Protein AF-A0A812TSY7-F1 (afdb_monomer_lite)

Radius of gyration: 17.42 Å; chains: 1; bounding box: 38×15×50 Å

Foldseek 3Di:
DDPDDDDDDDDQKDAQQAQDWDKEEEDPLDDIDTDHHNRPVVCVRMGGNYNDDPDDPVVCVVPPDPVVVVVVSVVSVD

pLDDT: mean 93.58, std 7.7, range [55.75, 98.19]

Sequence (78 aa):
WVEEKLWITRKGATSAKAGQLGIIPVSTGTGSYIVRGEGEADSCQSCLHGAGRSMSRAAAFRNIDPKSFAGHMRERGI

Structure (mmCIF, N/CA/C/O backbone):
data_AF-A0A812TSY7-F1
#
_entry.id   AF-A0A812TSY7-F1
#
loop_
_atom_site.group_PDB
_atom_site.id
_atom_site.type_symbol
_atom_site.label_atom_id
_atom_site.label_alt_id
_atom_site.label_comp_id
_atom_site.label_asym_id
_atom_site.label_entity_id
_atom_site.label_seq_id
_atom_site.pdbx_PDB_ins_code
_atom_site.Cartn_x
_atom_site.Cartn_y
_atom_site.Cartn_z
_atom_site.occupancy
_atom_site.B_iso_or_equiv
_atom_site.auth_seq_id
_atom_site.auth_comp_id
_atom_site.auth_asym_id
_atom_site.auth_atom_id
_atom_site.pdbx_PDB_model_num
ATOM 1 N N . TRP A 1 1 ? -10.926 -5.912 24.241 1.00 55.75 1 TRP A N 1
ATOM 2 C CA . TRP A 1 1 ? -10.594 -4.700 23.468 1.00 55.75 1 TRP A CA 1
ATOM 3 C C . TRP A 1 1 ? -10.948 -3.489 24.288 1.00 55.75 1 TRP A C 1
ATOM 5 O O . TRP A 1 1 ? -11.991 -3.509 24.922 1.00 55.75 1 TRP A O 1
ATOM 15 N N . VAL A 1 2 ? -10.040 -2.520 24.371 1.00 57.44 2 VAL A N 1
ATOM 16 C CA . VAL A 1 2 ? -10.125 -1.416 25.337 1.00 57.44 2 VAL A CA 1
ATOM 17 C C . VAL A 1 2 ? -11.361 -0.561 25.035 1.00 57.44 2 VAL A C 1
ATOM 19 O O . VAL A 1 2 ? -11.505 -0.082 23.914 1.00 57.44 2 VAL A O 1
ATOM 22 N N . GLU A 1 3 ? -12.240 -0.360 26.018 1.00 61.72 3 GLU A N 1
ATOM 23 C CA . GLU A 1 3 ? -13.436 0.505 25.937 1.00 61.72 3 GLU A CA 1
ATOM 24 C C . GLU A 1 3 ? -13.086 2.009 25.950 1.00 61.72 3 GLU A C 1
ATOM 26 O O . GLU A 1 3 ? -13.89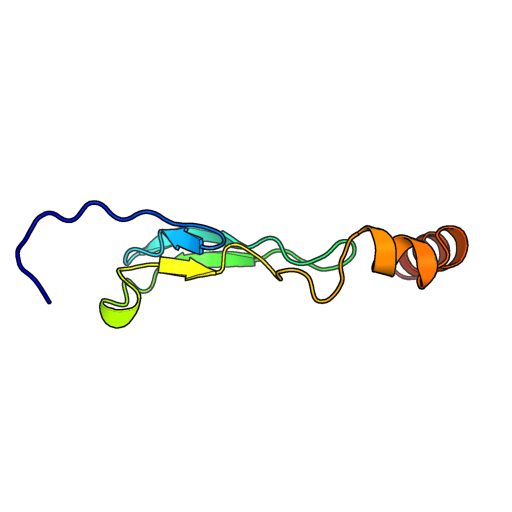8 2.863 26.300 1.00 61.72 3 GLU A O 1
ATOM 31 N N . GLU A 1 4 ? -11.859 2.356 25.564 1.00 79.12 4 GLU A N 1
ATOM 32 C CA . GLU A 1 4 ? -11.327 3.708 25.638 1.00 79.12 4 GLU A CA 1
ATOM 33 C C . GLU A 1 4 ? -11.157 4.324 24.252 1.00 79.12 4 GLU A C 1
ATOM 35 O O . GLU A 1 4 ? -10.840 3.673 23.253 1.00 79.12 4 GLU A O 1
ATOM 40 N N . LYS A 1 5 ? -11.350 5.640 24.189 1.00 84.25 5 LYS A N 1
ATOM 41 C CA . LYS A 1 5 ? -11.162 6.414 22.967 1.00 84.25 5 LYS A CA 1
ATOM 42 C C . LYS A 1 5 ? -9.668 6.601 22.699 1.00 84.25 5 LYS A C 1
ATOM 44 O O . LYS A 1 5 ? -9.011 7.406 23.353 1.00 84.25 5 LYS A O 1
ATOM 49 N N . LEU A 1 6 ? -9.156 5.905 21.688 1.00 88.38 6 LEU A N 1
ATOM 50 C CA . LEU A 1 6 ? -7.750 5.966 21.288 1.00 88.38 6 LEU A CA 1
ATOM 51 C C . LEU A 1 6 ? -7.510 6.912 20.105 1.00 88.38 6 LEU A C 1
ATOM 53 O O . LEU A 1 6 ? -8.322 7.023 19.183 1.00 88.38 6 LEU A O 1
ATOM 57 N N . TRP A 1 7 ? -6.333 7.536 20.093 1.00 92.56 7 TRP A N 1
ATOM 58 C CA . TRP A 1 7 ? -5.804 8.247 18.931 1.00 92.56 7 TRP A CA 1
ATOM 59 C C . TRP A 1 7 ? -4.984 7.280 18.074 1.00 92.56 7 TRP A C 1
ATOM 61 O O . TRP A 1 7 ? -3.859 6.929 18.420 1.00 92.56 7 TRP A O 1
ATOM 71 N N . ILE A 1 8 ? -5.555 6.829 16.953 1.00 92.94 8 ILE A N 1
ATOM 72 C CA . ILE A 1 8 ? -4.904 5.860 16.059 1.00 92.94 8 ILE A CA 1
ATOM 73 C C . ILE A 1 8 ? -4.186 6.585 14.919 1.00 92.94 8 ILE A C 1
ATOM 75 O O . ILE A 1 8 ? -4.815 7.063 13.972 1.00 92.94 8 ILE A O 1
ATOM 79 N N . THR A 1 9 ? -2.857 6.605 14.977 1.00 95.94 9 THR A N 1
ATOM 80 C CA . THR A 1 9 ? -1.999 7.075 13.880 1.00 95.94 9 THR A CA 1
ATOM 81 C C . THR A 1 9 ? -1.679 5.921 12.935 1.00 95.94 9 THR A C 1
ATOM 83 O O . THR A 1 9 ? -1.239 4.861 13.371 1.00 95.94 9 THR A O 1
ATOM 86 N N . ARG A 1 10 ? -1.854 6.125 11.624 1.00 96.75 10 ARG A N 1
ATOM 87 C CA . ARG A 1 10 ? -1.547 5.120 10.594 1.00 96.75 10 ARG A CA 1
ATOM 88 C C . ARG A 1 10 ? -0.461 5.628 9.655 1.00 96.75 10 ARG A C 1
ATOM 90 O O . ARG A 1 10 ? -0.596 6.698 9.071 1.00 96.75 10 ARG A O 1
ATOM 97 N N . LYS A 1 11 ? 0.598 4.841 9.469 1.00 97.00 11 LYS A N 1
ATOM 98 C CA . LYS A 1 11 ? 1.673 5.101 8.502 1.00 97.00 11 LYS A CA 1
ATOM 99 C C . LYS A 1 11 ? 1.860 3.858 7.641 1.00 97.00 11 LYS A C 1
ATOM 101 O O . LYS A 1 11 ? 2.240 2.815 8.151 1.00 97.00 11 LYS A O 1
ATOM 106 N N . GLY A 1 12 ? 1.573 3.969 6.344 1.00 95.81 12 GLY A N 1
ATOM 107 C CA . GLY A 1 12 ? 1.567 2.812 5.436 1.00 95.81 12 GLY A CA 1
ATOM 108 C C . GLY A 1 12 ? 0.389 1.849 5.647 1.00 95.81 12 GLY A C 1
ATOM 109 O O . GLY A 1 12 ? 0.393 0.752 5.096 1.00 95.81 12 GLY A O 1
ATOM 110 N N . ALA A 1 13 ? -0.622 2.267 6.408 1.00 97.12 13 ALA A N 1
ATOM 111 C CA . ALA A 1 13 ? -1.833 1.508 6.692 1.00 97.12 13 ALA A CA 1
ATOM 112 C C . ALA A 1 13 ? -3.070 2.393 6.485 1.00 97.12 13 ALA A C 1
ATOM 114 O O . ALA A 1 13 ? -2.977 3.621 6.539 1.00 97.12 13 ALA A O 1
ATOM 115 N N . THR A 1 14 ? -4.229 1.777 6.276 1.00 96.75 14 THR A N 1
ATOM 116 C CA . THR A 1 14 ? -5.525 2.454 6.139 1.00 96.75 14 THR A CA 1
ATOM 117 C C . THR A 1 14 ? -6.531 1.911 7.149 1.00 96.75 14 THR A C 1
ATOM 119 O O . THR A 1 14 ? -6.291 0.894 7.795 1.00 96.75 14 THR A O 1
ATOM 122 N N . SER A 1 15 ? -7.636 2.633 7.339 1.00 96.62 15 SER A N 1
ATOM 123 C CA . SER A 1 15 ? -8.747 2.176 8.176 1.00 96.62 15 SER A CA 1
ATOM 124 C C . SER A 1 15 ? -9.484 1.030 7.484 1.00 96.62 15 SER A C 1
ATOM 126 O O . SER A 1 15 ? -9.834 1.143 6.313 1.00 96.62 15 SER A O 1
ATOM 128 N N . ALA A 1 16 ? -9.747 -0.035 8.231 1.00 97.50 16 ALA A N 1
ATOM 129 C CA . ALA A 1 16 ? -10.419 -1.249 7.786 1.00 97.50 16 ALA A CA 1
ATOM 130 C C . ALA A 1 16 ? -11.523 -1.646 8.774 1.00 97.50 16 ALA A C 1
ATOM 132 O O . ALA A 1 16 ? -11.636 -2.806 9.172 1.00 97.50 16 ALA A O 1
ATOM 133 N N . LYS A 1 17 ? -12.331 -0.669 9.202 1.00 96.62 17 LYS A N 1
ATOM 134 C CA . LYS A 1 17 ? -13.496 -0.926 10.058 1.00 96.62 17 LYS A CA 1
ATOM 135 C C . LYS A 1 17 ? -14.459 -1.886 9.367 1.00 96.62 17 LYS A C 1
ATOM 137 O O . LYS A 1 17 ? -14.540 -1.891 8.138 1.00 96.62 17 LYS A O 1
ATOM 142 N N . ALA A 1 18 ? -15.208 -2.654 10.154 1.00 97.50 18 ALA A N 1
ATOM 143 C CA . ALA A 1 18 ? -16.171 -3.615 9.631 1.00 97.50 18 ALA A CA 1
ATOM 144 C C . ALA A 1 18 ? -17.101 -2.950 8.601 1.00 97.50 18 ALA A C 1
ATOM 146 O O . ALA A 1 18 ? -17.724 -1.922 8.871 1.00 97.50 18 ALA A O 1
ATOM 147 N N . GLY A 1 19 ? -17.147 -3.504 7.391 1.00 97.69 19 GLY A N 1
ATOM 148 C CA . GLY A 1 19 ? -17.988 -3.016 6.302 1.00 97.69 19 GLY A CA 1
ATOM 149 C C . GLY A 1 19 ? -17.460 -1.790 5.545 1.00 97.69 19 GLY A C 1
ATOM 150 O O . GLY A 1 19 ? -18.039 -1.446 4.512 1.00 97.69 19 GLY A O 1
ATOM 151 N N . GLN A 1 20 ? -16.377 -1.152 5.997 1.00 98.00 20 GLN A N 1
ATOM 152 C CA . GLN A 1 20 ? -15.827 0.061 5.387 1.00 98.00 20 GLN A CA 1
ATOM 153 C C . GLN A 1 20 ? -15.255 -0.228 3.996 1.00 98.00 20 GLN A C 1
ATOM 155 O O . GLN A 1 20 ? -14.407 -1.103 3.855 1.00 98.00 20 GLN A O 1
ATOM 160 N N . LEU A 1 21 ? -15.671 0.534 2.981 1.00 98.19 21 LEU A N 1
ATOM 161 C CA . LEU A 1 21 ? -15.038 0.481 1.661 1.00 98.19 21 LEU A CA 1
ATOM 162 C C . LEU A 1 21 ? -13.650 1.130 1.690 1.00 98.19 21 LEU A C 1
ATOM 164 O O . LEU A 1 21 ? -13.460 2.187 2.295 1.00 98.19 21 LEU A O 1
ATOM 168 N N . GLY A 1 22 ? -12.702 0.512 0.991 1.00 96.62 22 GLY A N 1
ATOM 169 C CA . GLY A 1 22 ? -11.337 1.004 0.845 1.00 96.62 22 GLY A CA 1
ATOM 170 C C . GLY A 1 22 ? -10.724 0.635 -0.502 1.00 96.62 22 GLY A C 1
ATOM 171 O O . GLY A 1 22 ? -11.284 -0.149 -1.269 1.00 96.62 22 GLY A O 1
ATOM 172 N N . ILE A 1 23 ? -9.550 1.203 -0.772 1.00 96.88 23 ILE A N 1
ATOM 173 C CA . ILE A 1 23 ? -8.741 0.916 -1.958 1.00 96.88 23 ILE A CA 1
ATOM 174 C C . ILE A 1 23 ? -7.317 0.563 -1.544 1.00 96.88 23 ILE A C 1
ATOM 176 O O . ILE A 1 23 ? -6.714 1.256 -0.724 1.00 96.88 23 ILE A O 1
ATOM 180 N N . ILE A 1 24 ? -6.782 -0.493 -2.152 1.00 96.69 24 ILE A N 1
ATOM 181 C CA . ILE A 1 24 ? -5.400 -0.932 -1.986 1.00 96.69 24 ILE A CA 1
ATOM 182 C C . ILE A 1 24 ? -4.677 -0.829 -3.338 1.00 96.69 24 ILE A C 1
ATOM 184 O O . ILE A 1 24 ? -4.806 -1.738 -4.169 1.00 96.69 24 ILE A O 1
ATOM 188 N N . PRO A 1 25 ? -3.934 0.264 -3.597 1.00 95.62 25 PRO A N 1
ATOM 189 C CA . PRO A 1 25 ? -3.015 0.338 -4.727 1.00 95.62 25 PRO A CA 1
ATOM 190 C C . PRO A 1 25 ? -1.859 -0.656 -4.574 1.00 95.62 25 PRO A C 1
ATOM 192 O O . PRO A 1 25 ? -1.250 -0.771 -3.510 1.00 95.62 25 PRO A O 1
ATOM 195 N N . VAL A 1 26 ? -1.517 -1.351 -5.654 1.00 93.00 26 VAL A N 1
ATOM 196 C CA . VAL A 1 26 ? -0.397 -2.303 -5.665 1.00 93.00 26 VAL A CA 1
ATOM 197 C C . VAL A 1 26 ? 0.829 -1.619 -6.285 1.00 93.00 26 VAL A C 1
ATOM 199 O O . VAL A 1 26 ? 1.314 -0.623 -5.752 1.00 93.00 26 VAL A O 1
ATOM 202 N N . SER A 1 27 ? 1.322 -2.117 -7.413 1.00 92.12 27 SER A N 1
ATOM 203 C CA . SER A 1 27 ? 2.510 -1.630 -8.114 1.00 92.12 27 SER A CA 1
ATOM 204 C C . SER A 1 27 ? 2.147 -1.188 -9.527 1.00 92.12 27 SER A C 1
ATOM 206 O O . SER A 1 27 ? 1.132 -1.608 -10.088 1.00 92.12 27 SER A O 1
ATOM 208 N N . THR A 1 28 ? 2.990 -0.366 -10.148 1.00 91.69 28 THR A N 1
ATOM 209 C CA . THR A 1 28 ? 2.780 0.040 -11.540 1.00 91.69 28 THR A CA 1
ATOM 210 C C . THR A 1 28 ? 2.731 -1.185 -12.453 1.00 91.69 28 THR A C 1
ATOM 212 O O . THR A 1 28 ? 3.568 -2.080 -12.350 1.00 91.69 28 THR A O 1
ATOM 215 N N . GLY A 1 29 ? 1.737 -1.237 -13.336 1.00 89.69 29 GLY A N 1
ATOM 216 C CA . GLY A 1 29 ? 1.512 -2.386 -14.210 1.00 89.69 29 GLY A CA 1
ATOM 217 C C . GLY A 1 29 ? 0.838 -3.581 -13.524 1.00 89.69 29 GLY A C 1
ATOM 218 O O . GLY A 1 29 ? 0.770 -4.660 -14.102 1.00 89.69 29 GLY A O 1
ATOM 219 N N . THR A 1 30 ? 0.347 -3.433 -12.293 1.00 90.19 30 THR A N 1
ATOM 220 C CA . THR A 1 30 ? -0.483 -4.439 -11.608 1.00 90.19 30 THR A CA 1
ATOM 221 C C . THR A 1 30 ? -1.839 -3.841 -11.239 1.00 90.19 30 THR A C 1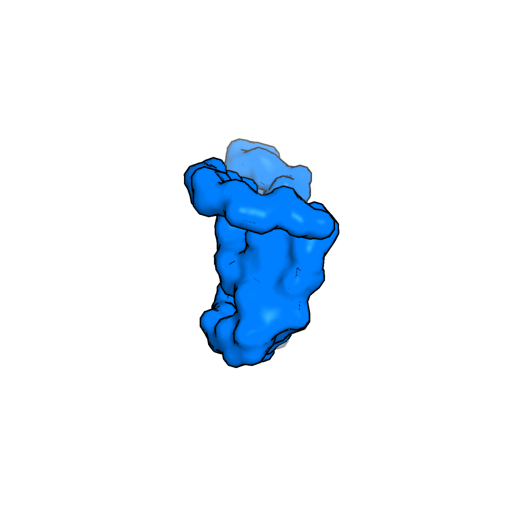
ATOM 223 O O . THR A 1 30 ? -1.994 -2.620 -11.218 1.00 90.19 30 THR A O 1
ATOM 226 N N . GLY A 1 31 ? -2.835 -4.694 -10.990 1.00 91.19 31 GLY A N 1
ATOM 227 C CA . GLY A 1 31 ? -4.174 -4.247 -10.604 1.00 91.19 31 GLY A CA 1
ATOM 228 C C . GLY A 1 31 ? -4.206 -3.556 -9.236 1.00 91.19 31 GLY A C 1
ATOM 229 O O . GLY A 1 31 ? -3.247 -3.608 -8.472 1.00 91.19 31 GLY A O 1
ATOM 230 N N . SER A 1 32 ? -5.332 -2.920 -8.922 1.00 95.69 32 SER A N 1
ATOM 231 C CA . SER A 1 32 ? -5.639 -2.397 -7.583 1.00 95.69 32 SER A CA 1
ATOM 232 C C . SER 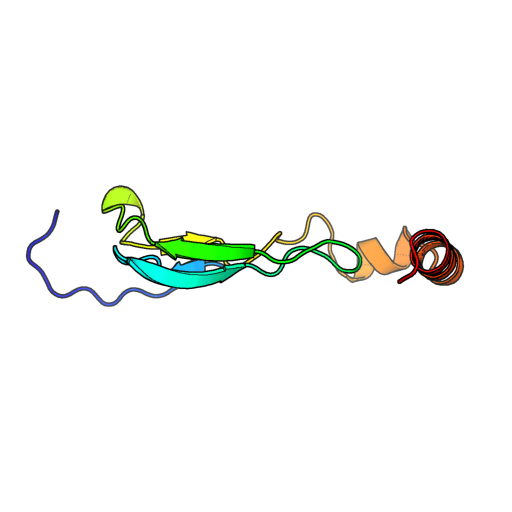A 1 32 ? -6.860 -3.120 -7.027 1.00 95.69 32 SER A C 1
ATOM 234 O O . SER A 1 32 ? -7.694 -3.594 -7.798 1.00 95.69 32 SER A O 1
ATOM 236 N N . TYR A 1 33 ? -6.985 -3.186 -5.704 1.00 96.56 33 TYR A N 1
ATOM 237 C CA . TYR A 1 33 ? -8.111 -3.862 -5.061 1.00 96.56 33 TYR A CA 1
ATOM 238 C C . TYR A 1 33 ? -9.082 -2.861 -4.449 1.00 96.56 33 TYR A C 1
ATOM 240 O O . TYR A 1 33 ? -8.669 -1.943 -3.740 1.00 96.56 33 TYR A O 1
ATOM 248 N N . ILE A 1 34 ? -10.375 -3.080 -4.681 1.00 97.25 34 ILE A N 1
ATOM 249 C CA . ILE A 1 34 ? -11.444 -2.479 -3.886 1.00 97.25 34 ILE A CA 1
ATOM 250 C C . ILE A 1 34 ? -11.794 -3.475 -2.791 1.00 97.25 34 ILE A C 1
ATOM 252 O O . ILE A 1 34 ? -12.093 -4.634 -3.073 1.00 97.25 34 ILE A O 1
ATOM 256 N N . VAL A 1 35 ? -11.714 -3.034 -1.542 1.00 97.00 35 VAL A N 1
ATOM 257 C CA . VAL A 1 35 ? -11.825 -3.907 -0.372 1.00 97.00 35 VAL A CA 1
ATOM 258 C C . VAL A 1 35 ? -12.944 -3.450 0.548 1.00 97.00 35 VAL A C 1
ATOM 260 O O . VAL A 1 35 ? -13.368 -2.292 0.516 1.00 97.00 35 VAL A O 1
ATOM 263 N N . ARG A 1 36 ? -13.401 -4.373 1.393 1.00 98.19 36 ARG A N 1
ATOM 264 C CA . ARG A 1 36 ? -14.304 -4.093 2.504 1.00 98.19 36 ARG A CA 1
ATOM 265 C C . ARG A 1 36 ? -13.620 -4.517 3.800 1.00 98.19 36 ARG A C 1
ATOM 267 O O . ARG A 1 36 ? -13.114 -5.630 3.875 1.00 98.19 36 ARG A O 1
ATOM 274 N N . GLY A 1 37 ? -13.562 -3.624 4.781 1.00 97.94 37 GLY A N 1
ATOM 275 C CA . GLY A 1 37 ? -12.891 -3.882 6.051 1.00 97.94 37 GLY A CA 1
ATOM 276 C C . GLY A 1 37 ? -13.600 -4.957 6.870 1.00 97.94 37 GLY A C 1
ATOM 277 O O . GLY A 1 37 ? -14.830 -5.008 6.910 1.00 97.94 37 GLY A O 1
ATOM 278 N N . GLU A 1 38 ? -12.814 -5.797 7.530 1.00 96.88 38 GLU A N 1
ATOM 279 C CA . GLU A 1 38 ? -13.303 -6.854 8.421 1.00 96.88 38 GLU A CA 1
ATOM 280 C C . GLU A 1 38 ? -13.585 -6.324 9.833 1.00 96.88 38 GLU A C 1
ATOM 282 O O . GLU A 1 38 ? -14.466 -6.817 10.526 1.00 96.88 38 GLU A O 1
ATOM 287 N N . GLY A 1 39 ? -12.909 -5.243 10.237 1.00 96.00 39 GLY A N 1
ATOM 288 C CA . GLY A 1 39 ? -13.026 -4.691 11.584 1.00 96.00 39 GLY A CA 1
ATOM 289 C C . GLY A 1 39 ? -12.222 -5.448 12.635 1.00 96.00 39 GLY A C 1
ATOM 290 O O . GLY A 1 39 ? -12.533 -5.294 13.814 1.00 96.00 39 GLY A O 1
ATOM 291 N N . GLU A 1 40 ? -11.194 -6.196 12.215 1.00 94.94 40 GLU A N 1
ATOM 292 C CA . GLU A 1 40 ? -10.313 -6.959 13.101 1.00 94.94 40 GLU A CA 1
ATOM 293 C C . GLU A 1 40 ? -9.733 -6.062 14.196 1.00 94.94 40 GLU A C 1
ATOM 295 O O . GLU A 1 40 ? -9.047 -5.065 13.931 1.00 94.94 40 GLU A O 1
ATOM 300 N N . ALA A 1 41 ? -10.035 -6.407 15.437 1.00 92.69 41 ALA A N 1
ATOM 301 C CA . ALA A 1 41 ? -9.719 -5.582 16.577 1.00 92.69 41 ALA A CA 1
ATOM 302 C C . ALA A 1 41 ? -8.217 -5.648 16.914 1.00 92.69 41 ALA A C 1
ATOM 304 O O . ALA A 1 41 ? -7.650 -4.598 17.223 1.00 92.69 41 ALA A O 1
ATOM 305 N N . ASP A 1 42 ? -7.553 -6.792 16.678 1.00 92.81 42 ASP A N 1
ATOM 306 C CA . ASP A 1 42 ? -6.090 -6.960 16.797 1.00 92.81 42 ASP A CA 1
ATOM 307 C C . ASP A 1 42 ? -5.301 -6.014 15.893 1.00 92.81 42 ASP A C 1
ATOM 309 O O . ASP A 1 42 ? -4.211 -5.554 16.233 1.00 92.81 42 ASP A O 1
ATOM 313 N N . SER A 1 43 ? -5.886 -5.639 14.758 1.00 93.62 43 SER A N 1
ATOM 314 C CA . SER A 1 43 ? -5.283 -4.697 13.813 1.00 93.62 43 SER A CA 1
ATOM 315 C C . SER A 1 43 ? -5.579 -3.223 14.127 1.00 93.62 43 SER A C 1
ATOM 317 O O . SER A 1 43 ? -5.281 -2.342 13.314 1.00 93.62 43 SER A O 1
ATOM 319 N N . CYS A 1 44 ? -6.233 -2.923 15.255 1.00 93.94 44 CYS A N 1
ATOM 320 C CA . CYS A 1 44 ? -6.864 -1.624 15.504 1.00 93.94 44 CYS A CA 1
ATOM 321 C C . CYS A 1 44 ? -7.767 -1.208 14.328 1.00 93.94 44 CYS A C 1
ATOM 323 O O . CYS A 1 44 ? -7.754 -0.047 13.892 1.00 93.94 44 CYS A O 1
ATOM 325 N N . GLN A 1 45 ? -8.500 -2.179 13.769 1.00 95.56 45 GLN A N 1
ATOM 326 C CA . GLN A 1 45 ? -9.358 -2.019 12.596 1.00 95.56 45 GLN A CA 1
ATOM 327 C C . GLN A 1 45 ? -8.612 -1.346 11.437 1.00 95.56 45 GLN A C 1
ATOM 329 O O . GLN A 1 45 ? -9.044 -0.311 10.915 1.00 95.56 45 GLN A O 1
ATOM 334 N N . SER A 1 46 ? -7.443 -1.877 11.083 1.00 96.88 46 SER A N 1
ATOM 335 C CA . SER A 1 46 ? -6.571 -1.326 10.047 1.00 96.88 46 SER A CA 1
ATOM 336 C C . SER A 1 46 ? -6.092 -2.409 9.088 1.00 96.88 46 SER A C 1
ATOM 338 O O . SER A 1 46 ? -6.009 -3.581 9.431 1.00 96.88 46 SER A O 1
ATOM 340 N N . CYS A 1 47 ? -5.741 -2.013 7.870 1.00 96.75 47 CYS A N 1
ATOM 341 C CA . CYS A 1 47 ? -5.122 -2.902 6.892 1.00 96.75 47 CYS A CA 1
ATOM 342 C C . CYS A 1 47 ? -3.981 -2.192 6.155 1.00 96.75 47 CYS A C 1
ATOM 344 O O . CYS A 1 47 ? -3.754 -0.992 6.337 1.00 96.75 47 CYS A O 1
ATOM 346 N N . LEU A 1 48 ? -3.239 -2.933 5.331 1.00 95.06 48 LEU A N 1
ATOM 347 C CA . LEU A 1 48 ? -2.170 -2.369 4.506 1.00 95.06 48 LEU A CA 1
ATOM 348 C C . LEU A 1 48 ? -2.700 -1.268 3.574 1.00 95.06 48 LEU A C 1
ATOM 350 O O . LEU A 1 48 ? -3.840 -1.322 3.131 1.00 95.06 48 LEU A O 1
ATOM 354 N N . HIS A 1 49 ? -1.888 -0.252 3.279 1.00 96.25 49 HIS A N 1
ATOM 355 C CA . HIS A 1 49 ? -2.271 0.779 2.307 1.00 96.25 49 HIS A CA 1
ATOM 356 C C . HIS A 1 49 ? -1.974 0.368 0.864 1.00 96.25 49 HIS A C 1
ATOM 358 O O . HIS A 1 49 ? -2.723 0.719 -0.035 1.00 96.25 49 HIS A O 1
ATOM 364 N N . GLY A 1 50 ? -0.890 -0.367 0.637 1.00 95.56 50 GLY A N 1
ATOM 365 C CA . GLY A 1 50 ? -0.508 -0.820 -0.693 1.00 95.56 50 GLY A CA 1
ATOM 366 C C . GLY A 1 50 ? 0.640 -1.818 -0.658 1.00 95.56 50 GLY A C 1
ATOM 367 O O . GLY A 1 50 ? 1.032 -2.268 0.416 1.00 95.56 50 GLY A O 1
ATOM 368 N N . ALA A 1 51 ? 1.212 -2.130 -1.823 1.00 94.31 51 ALA A N 1
ATOM 369 C CA . ALA A 1 51 ? 2.239 -3.173 -1.979 1.00 94.31 51 ALA A CA 1
ATOM 370 C C . ALA A 1 51 ? 3.538 -2.944 -1.181 1.00 94.31 51 ALA A C 1
ATOM 372 O O . ALA A 1 51 ? 4.330 -3.865 -0.996 1.00 94.31 51 ALA A O 1
ATOM 373 N N . GLY A 1 52 ? 3.785 -1.714 -0.726 1.00 93.25 52 GLY A N 1
ATOM 374 C CA . GLY A 1 52 ? 5.069 -1.347 -0.143 1.00 93.25 52 GLY A CA 1
ATOM 375 C C . GLY A 1 52 ? 6.183 -1.324 -1.192 1.00 93.25 52 GLY A C 1
ATOM 376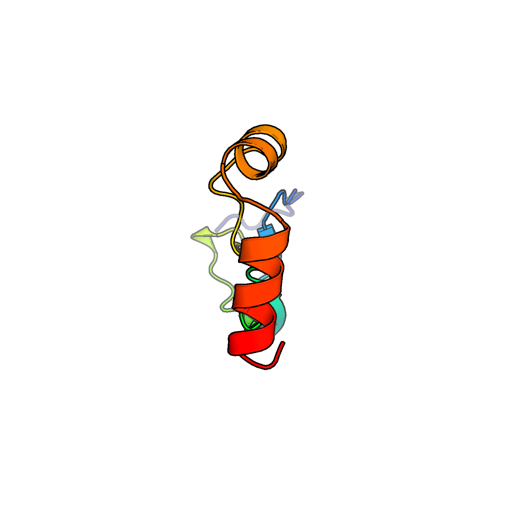 O O . GLY A 1 52 ? 5.947 -1.353 -2.398 1.00 93.25 52 GLY A O 1
ATOM 377 N N . ARG A 1 53 ? 7.430 -1.181 -0.740 1.00 94.69 53 ARG A N 1
ATOM 378 C CA . ARG A 1 53 ? 8.596 -1.085 -1.626 1.00 94.69 53 ARG A CA 1
ATOM 379 C C . ARG A 1 53 ? 9.686 -2.025 -1.143 1.00 94.69 53 ARG A C 1
ATOM 381 O O . ARG A 1 53 ? 10.190 -1.837 -0.043 1.00 94.69 53 ARG A O 1
ATOM 388 N N . SER A 1 54 ? 10.109 -2.949 -2.001 1.00 93.75 54 SER A N 1
ATOM 389 C CA . SER A 1 54 ? 11.240 -3.845 -1.717 1.00 93.75 54 SER A CA 1
ATOM 390 C C . SER A 1 54 ? 12.599 -3.166 -1.900 1.00 93.75 54 SER A C 1
ATOM 392 O O . SER A 1 54 ? 13.607 -3.636 -1.388 1.00 93.75 54 SER A O 1
ATOM 394 N N . MET A 1 55 ? 12.643 -2.050 -2.634 1.00 95.69 55 MET A N 1
ATOM 395 C CA . MET A 1 55 ? 13.877 -1.329 -2.944 1.00 95.69 55 MET A CA 1
ATOM 396 C C . MET A 1 55 ? 13.755 0.171 -2.689 1.00 95.69 55 MET A C 1
ATOM 398 O O . MET A 1 55 ? 12.699 0.794 -2.873 1.00 95.69 55 MET A O 1
ATOM 402 N N . SER A 1 56 ? 14.884 0.789 -2.324 1.00 97.38 56 SER A N 1
ATOM 403 C CA . SER A 1 56 ? 15.015 2.247 -2.319 1.00 97.38 56 SER A CA 1
ATOM 404 C C . SER A 1 56 ? 14.865 2.805 -3.746 1.00 97.38 56 SER A C 1
ATOM 406 O O . SER A 1 56 ? 15.046 2.083 -4.724 1.00 97.38 56 SER A O 1
ATOM 408 N N . ARG A 1 57 ? 14.524 4.096 -3.887 1.00 96.25 57 ARG A N 1
ATOM 409 C CA . ARG A 1 57 ? 14.331 4.703 -5.216 1.00 96.25 57 ARG A CA 1
ATOM 410 C C . ARG A 1 57 ? 15.658 4.707 -5.967 1.00 96.25 57 ARG A C 1
ATOM 412 O O . ARG A 1 57 ? 15.711 4.292 -7.113 1.00 96.25 57 ARG A O 1
ATOM 419 N N . ALA A 1 58 ? 16.736 5.067 -5.272 1.00 97.75 58 ALA A N 1
ATOM 420 C CA . ALA A 1 58 ? 18.085 5.038 -5.820 1.00 97.75 58 ALA A CA 1
ATOM 421 C C . ALA A 1 58 ? 18.524 3.624 -6.236 1.00 97.75 58 ALA A C 1
ATOM 423 O O . ALA A 1 58 ? 19.134 3.467 -7.285 1.00 97.75 58 ALA A O 1
ATOM 424 N N . ALA A 1 59 ? 18.197 2.588 -5.455 1.00 97.94 59 ALA A N 1
ATOM 425 C CA . ALA A 1 59 ? 18.485 1.210 -5.852 1.00 97.94 59 ALA A CA 1
ATOM 426 C C . ALA A 1 59 ? 17.680 0.794 -7.093 1.00 97.94 59 ALA A C 1
ATOM 428 O O . ALA A 1 59 ? 18.234 0.154 -7.978 1.00 97.94 59 ALA A O 1
ATOM 429 N N . ALA A 1 60 ? 16.405 1.187 -7.188 1.00 96.50 60 ALA A N 1
ATOM 430 C CA . ALA A 1 60 ? 15.580 0.924 -8.369 1.00 96.50 60 ALA A CA 1
ATOM 431 C C . ALA A 1 60 ? 16.164 1.583 -9.620 1.00 96.50 60 ALA A C 1
ATOM 433 O O . ALA A 1 60 ? 16.362 0.900 -10.614 1.00 96.50 60 ALA A O 1
ATOM 434 N N . PHE A 1 61 ? 16.547 2.859 -9.543 1.00 95.62 61 PHE A N 1
ATOM 435 C CA . PHE A 1 61 ? 17.161 3.558 -10.675 1.00 95.62 61 PHE A CA 1
ATOM 436 C C . PHE A 1 61 ? 18.508 2.977 -11.116 1.00 95.62 61 PHE A C 1
ATOM 438 O O . PHE A 1 61 ? 18.852 3.091 -12.285 1.00 95.62 61 PHE A O 1
ATOM 445 N N . ARG A 1 62 ? 19.276 2.366 -10.206 1.00 97.12 62 ARG A N 1
ATOM 446 C CA . ARG A 1 62 ? 20.544 1.713 -10.566 1.00 97.12 62 ARG A CA 1
ATOM 447 C C . ARG A 1 62 ? 20.357 0.344 -11.211 1.00 97.12 62 ARG A C 1
ATOM 449 O O . ARG A 1 62 ? 21.158 -0.028 -12.055 1.00 97.12 62 ARG A O 1
ATOM 456 N N . ASN A 1 63 ? 19.351 -0.411 -10.770 1.00 96.88 63 ASN A N 1
ATOM 457 C CA . ASN A 1 63 ? 19.203 -1.824 -11.128 1.00 96.88 63 ASN A CA 1
ATOM 458 C C . ASN A 1 63 ? 18.129 -2.082 -12.194 1.00 96.88 63 ASN A C 1
ATOM 460 O O . ASN A 1 63 ? 18.081 -3.178 -12.742 1.00 96.88 63 ASN A O 1
ATOM 464 N N . ILE A 1 64 ? 17.246 -1.118 -12.463 1.00 95.62 64 ILE A N 1
ATOM 465 C CA . ILE A 1 64 ? 16.146 -1.260 -13.420 1.00 95.62 64 ILE A CA 1
ATOM 466 C C . ILE A 1 64 ? 16.370 -0.271 -14.557 1.00 95.62 64 ILE A C 1
ATOM 468 O O . ILE A 1 64 ? 16.277 0.940 -14.357 1.00 95.62 64 ILE A O 1
ATOM 472 N N . ASP A 1 65 ? 16.633 -0.795 -15.753 1.00 96.62 65 ASP A N 1
ATOM 473 C CA . ASP A 1 65 ? 16.725 0.027 -16.956 1.00 96.62 65 ASP A CA 1
ATOM 474 C C . ASP A 1 65 ? 15.336 0.584 -17.339 1.00 96.62 65 ASP A C 1
ATOM 476 O O . ASP A 1 65 ? 14.400 -0.197 -17.563 1.00 96.62 65 ASP A O 1
ATOM 480 N N . PRO A 1 66 ? 15.168 1.916 -17.450 1.00 94.50 66 PRO A N 1
ATOM 481 C CA . PRO A 1 66 ? 13.872 2.518 -17.752 1.00 94.50 66 PRO A CA 1
ATOM 482 C C . PRO A 1 66 ? 13.282 2.100 -19.103 1.00 94.50 66 PRO A C 1
ATOM 484 O O . PRO A 1 66 ? 12.061 1.989 -19.224 1.00 94.50 66 PRO A O 1
ATOM 487 N N . LYS A 1 67 ? 14.115 1.865 -20.128 1.00 96.50 67 LYS A N 1
ATOM 488 C CA . LYS A 1 67 ? 13.630 1.482 -21.465 1.00 96.50 67 LYS A CA 1
ATOM 489 C C . LYS A 1 67 ? 13.092 0.057 -21.463 1.00 96.50 67 LYS A C 1
ATOM 491 O O . LYS A 1 67 ? 12.014 -0.173 -22.009 1.00 96.50 67 LYS A O 1
ATOM 496 N N . SER A 1 68 ? 13.810 -0.857 -20.816 1.00 96.00 68 SER A N 1
ATOM 497 C CA . SER A 1 68 ? 13.387 -2.237 -20.585 1.00 96.00 68 SER A CA 1
ATOM 498 C C . SER A 1 68 ? 12.082 -2.286 -19.791 1.00 96.00 68 SER A C 1
ATOM 500 O O . SER A 1 68 ? 11.121 -2.915 -20.227 1.00 96.00 68 SER A O 1
ATOM 502 N N . PHE A 1 69 ? 11.982 -1.518 -18.700 1.00 94.62 69 PHE A N 1
ATOM 503 C CA . PHE A 1 69 ? 10.750 -1.430 -17.911 1.00 94.62 69 PHE A CA 1
ATOM 504 C C . PHE A 1 69 ? 9.554 -0.927 -18.734 1.00 94.62 69 PHE A C 1
ATOM 506 O O . PHE A 1 69 ? 8.478 -1.520 -18.693 1.00 94.62 69 PHE A O 1
ATOM 513 N N . ALA A 1 70 ? 9.739 0.131 -19.530 1.00 95.19 70 ALA A N 1
ATOM 514 C CA . ALA A 1 70 ? 8.690 0.642 -20.408 1.00 95.19 70 ALA A CA 1
ATOM 515 C C . ALA A 1 70 ? 8.324 -0.345 -21.533 1.00 95.19 70 ALA A C 1
ATOM 517 O O . ALA A 1 70 ? 7.164 -0.422 -21.925 1.00 95.19 70 ALA A O 1
ATOM 518 N N . GLY A 1 71 ? 9.296 -1.100 -22.059 1.00 97.19 71 GLY A N 1
ATOM 519 C CA . GLY A 1 71 ? 9.055 -2.190 -23.010 1.00 97.19 71 GLY A CA 1
ATOM 520 C C . GLY A 1 71 ? 8.174 -3.279 -22.413 1.00 97.19 71 GLY A C 1
ATOM 521 O O . GLY A 1 71 ? 7.141 -3.607 -22.989 1.00 97.19 71 GLY A O 1
ATOM 522 N N . HIS A 1 72 ? 8.517 -3.725 -21.205 1.00 94.69 72 HIS A N 1
ATOM 523 C CA . HIS A 1 72 ? 7.745 -4.717 -20.465 1.00 94.69 72 HIS A CA 1
ATOM 524 C C . HIS A 1 72 ? 6.293 -4.277 -20.204 1.00 94.69 72 HIS A C 1
ATOM 526 O O . HIS A 1 72 ? 5.383 -5.100 -20.235 1.00 94.69 72 HIS A O 1
ATOM 532 N N . MET A 1 73 ? 6.044 -2.984 -19.962 1.00 95.44 73 MET A N 1
ATOM 533 C CA . MET A 1 73 ? 4.675 -2.466 -19.826 1.00 95.44 73 MET A CA 1
ATOM 534 C C . MET A 1 73 ? 3.891 -2.539 -21.136 1.00 95.44 73 MET A C 1
ATOM 536 O O . MET A 1 73 ? 2.792 -3.093 -21.145 1.00 95.44 73 MET A O 1
ATOM 540 N N . ARG A 1 74 ? 4.498 -2.095 -22.245 1.00 95.94 74 ARG A N 1
ATOM 541 C CA . ARG A 1 74 ? 3.867 -2.148 -23.573 1.00 95.94 74 ARG A CA 1
ATOM 542 C C . ARG A 1 74 ? 3.516 -3.572 -23.993 1.00 95.94 74 ARG A C 1
ATOM 544 O O . ARG A 1 74 ? 2.432 -3.796 -24.519 1.00 95.94 74 ARG A O 1
ATOM 551 N N . GLU A 1 75 ? 4.398 -4.537 -23.732 1.00 95.75 75 GLU A N 1
ATOM 552 C CA . GLU A 1 75 ? 4.148 -5.966 -23.994 1.00 95.75 75 GLU A CA 1
ATOM 553 C C . GLU A 1 75 ? 2.926 -6.497 -23.236 1.00 95.75 75 GLU A C 1
ATOM 555 O O . GLU A 1 75 ? 2.236 -7.398 -23.707 1.00 95.75 75 GLU A O 1
ATOM 560 N N . ARG A 1 76 ? 2.625 -5.911 -22.074 1.00 93.75 76 ARG A N 1
ATOM 561 C CA . ARG A 1 76 ? 1.457 -6.242 -21.253 1.00 93.75 76 ARG A CA 1
ATOM 562 C C . ARG A 1 76 ? 0.213 -5.427 -21.616 1.00 93.75 76 ARG A C 1
ATOM 564 O O . ARG A 1 76 ? -0.803 -5.567 -20.939 1.00 93.75 76 ARG A O 1
ATOM 571 N N . GLY A 1 77 ? 0.283 -4.603 -22.663 1.00 94.19 77 GLY A N 1
ATOM 572 C CA . GLY A 1 77 ? -0.814 -3.746 -23.110 1.00 94.19 77 GLY A CA 1
ATOM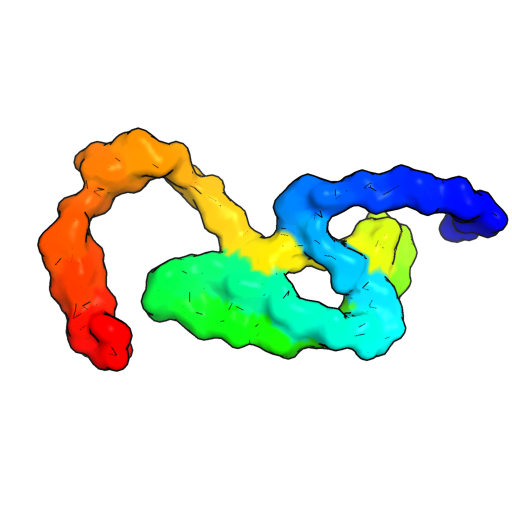 573 C C . GLY A 1 77 ? -1.088 -2.564 -22.179 1.00 94.19 77 GLY A C 1
ATOM 574 O O . GLY A 1 77 ? -2.225 -2.100 -22.119 1.00 94.19 77 GLY A O 1
ATOM 575 N N . ILE A 1 78 ? -0.069 -2.121 -21.431 1.00 89.56 78 ILE A N 1
ATOM 576 C CA . ILE A 1 78 ? -0.114 -0.988 -20.494 1.00 89.56 78 ILE A CA 1
ATOM 577 C C . ILE A 1 78 ? 0.723 0.167 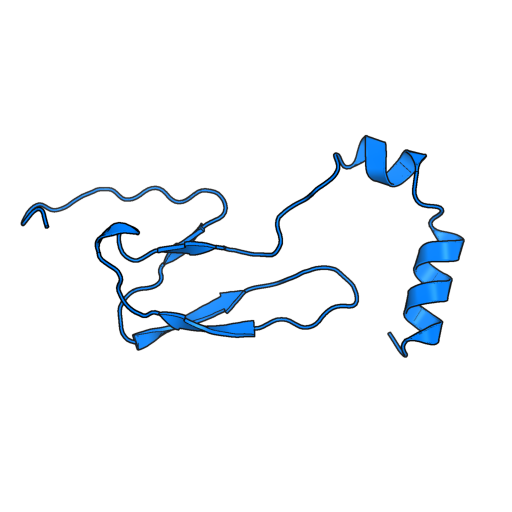-21.041 1.00 89.56 78 ILE A C 1
ATOM 579 O O . ILE A 1 78 ? 1.844 -0.095 -21.540 1.00 89.56 78 ILE A O 1
#

Secondary structure (DSSP, 8-state):
---S------SSEEE--TT-EEEE---TTS--EEEE----TTTTSEEE-S---SS-HHHHHHHS-HHHHHHHHHHTT-

Organism: Symbiodinium pilosum (NCBI:txid2952)

InterPro domains:
  IPR001233 RNA-splicing ligase, RtcB [PF01139] (2-78)
  IPR036025 tRNA-splicing ligase RtcB-like superfamily [G3DSA:3.90.1860.10] (1-78)
  IPR036025 tRNA-splicing ligase RtcB-like superfamily [SSF103365] (3-77)
  IPR052915 RNA-splicing ligase RtcB-like [PTHR43749] (3-75)